Protein AF-A0A7S4T6H3-F1 (afdb_monomer_lite)

Structure (mmCIF, N/CA/C/O backbone):
data_AF-A0A7S4T6H3-F1
#
_entry.id   AF-A0A7S4T6H3-F1
#
loop_
_atom_site.group_PDB
_atom_site.id
_atom_site.type_symbol
_atom_site.label_atom_id
_atom_site.label_alt_id
_atom_site.label_comp_id
_atom_site.label_asym_id
_atom_site.label_entity_id
_atom_site.label_seq_id
_atom_site.pdbx_PDB_ins_code
_atom_site.Cartn_x
_atom_site.Cartn_y
_atom_site.Cartn_z
_atom_site.occupancy
_atom_site.B_iso_or_equiv
_atom_site.auth_seq_id
_atom_site.auth_comp_id
_atom_site.auth_asym_id
_atom_site.auth_atom_id
_atom_site.pdbx_PDB_model_num
ATOM 1 N N . LYS A 1 1 ? -23.010 2.669 12.965 1.00 77.19 1 LYS A N 1
ATOM 2 C CA . LYS A 1 1 ? -23.693 1.764 11.996 1.00 77.19 1 LYS A CA 1
ATOM 3 C C . LYS A 1 1 ? -22.886 1.682 10.702 1.00 77.19 1 LYS A C 1
ATOM 5 O O . LYS A 1 1 ? -22.494 0.581 10.359 1.00 77.19 1 LYS A O 1
ATOM 10 N N . VAL A 1 2 ? -22.537 2.826 10.104 1.00 93.31 2 VAL A N 1
ATOM 11 C CA . VAL A 1 2 ? -21.686 2.928 8.900 1.00 93.31 2 VAL A CA 1
ATOM 12 C C . VAL A 1 2 ? -20.298 2.295 9.083 1.00 93.31 2 VAL A C 1
ATOM 14 O O . VAL A 1 2 ? -19.930 1.436 8.298 1.00 93.31 2 VAL A O 1
ATOM 17 N N . GLU A 1 3 ? -19.570 2.598 10.163 1.00 92.06 3 GLU A N 1
ATOM 18 C CA . GLU A 1 3 ? -18.246 1.987 10.433 1.00 92.06 3 GLU A CA 1
ATOM 19 C C . GLU A 1 3 ? -18.273 0.453 10.478 1.00 92.06 3 GLU A C 1
ATOM 21 O O . GLU A 1 3 ? -17.359 -0.207 10.000 1.00 92.06 3 GLU A O 1
ATOM 26 N N . LYS A 1 4 ? -19.351 -0.145 11.006 1.00 94.00 4 LYS A N 1
ATOM 27 C CA . LYS A 1 4 ? -19.502 -1.609 11.031 1.00 94.00 4 LYS A CA 1
ATOM 28 C C . LYS A 1 4 ? -19.691 -2.187 9.627 1.00 94.00 4 LYS A C 1
ATOM 30 O O . LYS A 1 4 ? -19.250 -3.301 9.365 1.00 94.00 4 LYS A O 1
ATOM 35 N N . GLU A 1 5 ? -20.368 -1.456 8.746 1.00 95.75 5 GLU A N 1
ATOM 36 C CA . GLU A 1 5 ? -20.548 -1.847 7.346 1.00 95.75 5 GLU A CA 1
ATOM 37 C C . GLU A 1 5 ? -19.228 -1.709 6.579 1.00 95.75 5 GLU A C 1
ATOM 39 O O . GLU A 1 5 ? -18.839 -2.650 5.889 1.00 95.75 5 GLU A O 1
ATOM 44 N N . LEU A 1 6 ? -18.492 -0.610 6.787 1.00 95.31 6 LEU A N 1
ATOM 45 C CA . LEU A 1 6 ? -17.147 -0.414 6.235 1.00 95.31 6 LEU A CA 1
ATOM 46 C C . LEU A 1 6 ? -16.188 -1.518 6.684 1.00 95.31 6 LEU A C 1
ATOM 48 O O . LEU A 1 6 ? -15.547 -2.138 5.837 1.00 95.31 6 LEU A O 1
ATOM 52 N N . GLN A 1 7 ? -16.154 -1.829 7.983 1.00 96.88 7 GLN A N 1
ATOM 53 C CA . GLN A 1 7 ? -15.337 -2.916 8.522 1.00 96.88 7 GLN A CA 1
ATOM 54 C C . GLN A 1 7 ? -15.669 -4.248 7.843 1.00 96.88 7 GLN A C 1
ATOM 56 O O . GLN A 1 7 ? -14.774 -4.924 7.351 1.00 96.88 7 GLN A O 1
ATOM 61 N N . LYS A 1 8 ? -16.957 -4.599 7.734 1.00 97.81 8 LYS A N 1
ATOM 62 C CA . LYS A 1 8 ? -17.383 -5.854 7.100 1.00 97.81 8 LYS A CA 1
ATOM 63 C C . LYS A 1 8 ? -16.956 -5.939 5.632 1.00 97.81 8 LYS A C 1
ATOM 65 O O . LYS A 1 8 ? -16.568 -7.015 5.175 1.00 97.81 8 LYS A O 1
ATOM 70 N N . ILE A 1 9 ? -17.048 -4.836 4.887 1.00 97.88 9 ILE A N 1
ATOM 71 C CA . ILE A 1 9 ? -16.605 -4.778 3.488 1.00 97.88 9 ILE A CA 1
ATOM 72 C C . ILE A 1 9 ? -15.089 -4.975 3.412 1.00 97.88 9 ILE A C 1
ATOM 74 O O . ILE A 1 9 ? -14.634 -5.814 2.635 1.00 97.88 9 ILE A O 1
ATOM 78 N N . CYS A 1 10 ? -14.323 -4.266 4.247 1.00 98.12 10 CYS A N 1
ATOM 79 C CA . CYS A 1 10 ? -12.869 -4.400 4.291 1.00 98.12 10 CYS A CA 1
ATOM 80 C C . CYS A 1 10 ? -12.457 -5.836 4.637 1.00 98.12 10 CYS A C 1
ATOM 82 O O . CYS A 1 10 ? -11.696 -6.438 3.888 1.00 98.12 10 CYS A O 1
ATOM 84 N N . ASP A 1 11 ? -13.033 -6.428 5.685 1.00 98.06 11 ASP A N 1
ATOM 85 C CA . ASP A 1 11 ? -12.738 -7.803 6.105 1.00 98.06 11 ASP A CA 1
ATOM 86 C C . ASP A 1 11 ? -13.060 -8.824 5.004 1.00 98.06 11 ASP A C 1
ATOM 88 O O . ASP A 1 11 ? -12.311 -9.777 4.792 1.00 98.06 11 ASP A O 1
ATOM 92 N N . THR A 1 12 ? -14.157 -8.615 4.265 1.00 98.31 12 THR A N 1
ATOM 93 C CA . THR A 1 12 ? -14.547 -9.495 3.151 1.00 98.31 12 THR A CA 1
ATOM 94 C C . THR A 1 12 ? -13.507 -9.460 2.032 1.00 98.31 12 THR A C 1
ATOM 96 O O . THR A 1 12 ? -13.112 -10.512 1.525 1.00 98.31 12 THR A O 1
ATOM 99 N N . ILE A 1 13 ? -13.046 -8.266 1.648 1.00 98.31 13 ILE A N 1
ATOM 100 C CA . ILE A 1 13 ? -12.046 -8.125 0.586 1.00 98.31 13 ILE A CA 1
ATOM 101 C C . ILE A 1 13 ? -10.674 -8.613 1.052 1.00 98.31 13 ILE A C 1
ATOM 103 O O . ILE A 1 13 ? -10.018 -9.344 0.313 1.00 98.31 13 ILE A O 1
ATOM 107 N N . LEU A 1 14 ? -10.265 -8.296 2.281 1.00 98.50 14 LEU A N 1
ATOM 108 C CA . LEU A 1 14 ? -9.015 -8.789 2.862 1.00 98.50 14 LEU A CA 1
ATOM 109 C C . LEU A 1 14 ? -8.989 -10.323 2.914 1.00 98.50 14 LEU A C 1
ATOM 111 O O . LEU A 1 14 ? -8.017 -10.935 2.477 1.00 98.50 14 LEU A O 1
ATOM 115 N N . GLY A 1 15 ? -10.089 -10.954 3.334 1.00 98.25 15 GLY A N 1
ATOM 116 C CA . GLY A 1 15 ? -10.221 -12.412 3.318 1.00 98.25 15 GLY A CA 1
ATOM 117 C C . GLY A 1 15 ? -10.132 -13.013 1.910 1.00 98.25 15 GLY A C 1
ATOM 118 O O . GLY A 1 15 ? -9.508 -14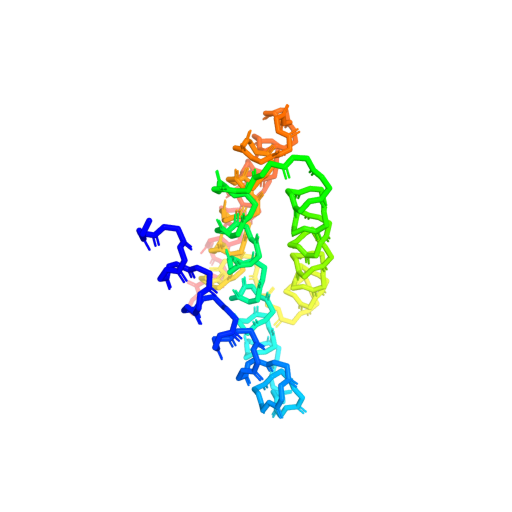.058 1.722 1.00 98.25 15 GLY A O 1
ATOM 119 N N . LEU A 1 16 ? -10.705 -12.350 0.899 1.00 98.19 16 LEU A N 1
ATOM 120 C CA . LEU A 1 16 ? -10.589 -12.775 -0.500 1.00 98.19 16 LEU A CA 1
ATOM 121 C C . LEU A 1 16 ? -9.150 -12.640 -1.022 1.00 98.19 16 LEU A C 1
ATOM 123 O O . LEU A 1 16 ? -8.658 -13.538 -1.712 1.00 98.19 16 LEU A O 1
ATOM 127 N N . LEU A 1 17 ? -8.481 -11.533 -0.697 1.00 98.25 17 LEU A N 1
ATOM 128 C CA . LEU A 1 17 ? -7.108 -11.260 -1.111 1.00 98.25 17 LEU A CA 1
ATOM 129 C C . LEU A 1 17 ? -6.148 -12.307 -0.543 1.00 98.25 17 LEU A C 1
ATOM 131 O O . LEU A 1 17 ? -5.447 -12.959 -1.319 1.00 98.25 17 LEU A O 1
ATOM 135 N N . ASP A 1 18 ? -6.183 -12.527 0.770 1.00 96.88 18 ASP A N 1
ATOM 136 C CA . ASP A 1 18 ? -5.282 -13.461 1.451 1.00 96.88 18 ASP A CA 1
ATOM 137 C C . ASP A 1 18 ? -5.615 -14.925 1.152 1.00 96.88 18 ASP A C 1
ATOM 139 O O . ASP A 1 18 ? -4.716 -15.736 0.926 1.00 96.88 18 ASP A O 1
ATOM 143 N N . GLY A 1 19 ? -6.903 -15.275 1.101 1.00 96.56 19 GLY A N 1
ATOM 144 C CA . GLY A 1 19 ? -7.333 -16.656 0.895 1.00 96.56 19 GLY A CA 1
ATOM 145 C C . GLY A 1 19 ? -7.245 -17.138 -0.553 1.00 96.56 19 GLY A C 1
ATOM 146 O O . GLY A 1 19 ? -7.156 -18.343 -0.785 1.00 96.56 19 GLY A O 1
ATOM 147 N N . ASN A 1 20 ? -7.297 -16.234 -1.541 1.00 94.38 20 ASN A N 1
ATOM 148 C CA . ASN A 1 20 ? -7.440 -16.630 -2.944 1.00 94.38 20 ASN A CA 1
ATOM 149 C C . ASN A 1 20 ? -6.546 -15.886 -3.931 1.00 94.38 20 ASN A C 1
ATOM 151 O O . ASN A 1 20 ? -6.013 -16.536 -4.827 1.00 94.38 20 ASN A O 1
ATOM 155 N N . LEU A 1 21 ? -6.435 -14.560 -3.843 1.00 97.31 21 LEU A N 1
ATOM 156 C CA . LEU A 1 21 ? -5.871 -13.767 -4.942 1.00 97.31 21 LEU A CA 1
ATOM 157 C C . LEU A 1 21 ? -4.350 -13.633 -4.840 1.00 97.31 21 LEU A C 1
ATOM 159 O O . LEU A 1 21 ? -3.650 -13.957 -5.797 1.00 97.31 21 LEU A O 1
ATOM 163 N N . ILE A 1 22 ? -3.829 -13.237 -3.675 1.00 95.69 22 ILE A N 1
ATOM 164 C CA . ILE A 1 22 ? -2.392 -12.998 -3.473 1.00 95.69 22 ILE A CA 1
ATOM 165 C C . ILE A 1 22 ? -1.594 -14.288 -3.687 1.00 95.69 22 ILE A C 1
ATOM 167 O O . ILE A 1 22 ? -0.622 -14.292 -4.438 1.00 95.69 22 ILE A O 1
ATOM 171 N N . GLY A 1 23 ? -2.038 -15.405 -3.102 1.00 94.75 23 GLY A N 1
ATOM 172 C CA . GLY A 1 23 ? -1.353 -16.696 -3.236 1.00 94.75 23 GLY A CA 1
ATOM 173 C C . GLY A 1 23 ? -1.377 -17.293 -4.650 1.00 94.75 23 GLY A C 1
ATOM 174 O O . GLY A 1 23 ? -0.539 -18.135 -4.965 1.00 94.75 23 GLY A O 1
ATOM 175 N N . LYS A 1 24 ? -2.316 -16.871 -5.509 1.00 96.62 24 LYS A N 1
ATOM 176 C CA . LYS A 1 24 ? -2.450 -17.357 -6.896 1.00 96.62 24 LYS A CA 1
ATOM 177 C C . LYS A 1 24 ? -1.861 -16.397 -7.934 1.00 96.62 24 LYS A C 1
ATOM 179 O O . LYS A 1 24 ? -1.785 -16.756 -9.108 1.00 96.62 24 LYS A O 1
ATOM 184 N N . ALA A 1 25 ? -1.449 -15.198 -7.529 1.00 96.88 25 ALA A N 1
ATOM 185 C CA . ALA A 1 25 ? -0.874 -14.203 -8.422 1.00 96.88 25 ALA A CA 1
ATOM 186 C C . ALA A 1 25 ? 0.497 -14.660 -8.943 1.00 96.88 25 ALA A C 1
ATOM 188 O O . ALA A 1 25 ? 1.439 -14.874 -8.177 1.00 96.88 25 ALA A O 1
ATOM 189 N N . SER A 1 26 ? 0.620 -14.809 -10.261 1.00 95.25 26 SER A N 1
ATOM 190 C CA . SER A 1 26 ? 1.833 -15.324 -10.909 1.00 95.25 26 SER A CA 1
ATOM 191 C C . SER A 1 26 ? 2.702 -14.224 -11.521 1.00 95.25 26 SER A C 1
ATOM 193 O O . SER A 1 26 ? 3.923 -14.379 -11.565 1.00 95.25 26 SER A O 1
ATOM 195 N N . THR A 1 27 ? 2.111 -13.100 -11.934 1.00 97.00 27 THR A N 1
ATOM 196 C CA . THR A 1 27 ? 2.821 -11.977 -12.570 1.00 97.00 27 THR A CA 1
ATOM 197 C C . THR A 1 27 ? 3.193 -10.896 -11.556 1.00 97.00 27 THR A C 1
ATOM 199 O O . THR A 1 27 ? 2.500 -10.726 -10.553 1.00 97.00 27 THR A O 1
ATOM 202 N N . GLY A 1 28 ? 4.264 -10.139 -11.821 1.00 96.38 28 GLY A N 1
ATOM 203 C CA . GLY A 1 28 ? 4.624 -8.973 -11.005 1.00 96.38 28 GLY A CA 1
ATOM 204 C C . GLY A 1 28 ? 3.469 -7.973 -10.908 1.00 96.38 28 GLY A C 1
ATOM 205 O O . GLY A 1 28 ? 3.090 -7.566 -9.816 1.00 96.38 28 GLY A O 1
ATOM 206 N N . GLU A 1 29 ? 2.812 -7.693 -12.035 1.00 97.38 29 GLU A N 1
ATOM 207 C CA . GLU A 1 29 ? 1.650 -6.802 -12.109 1.00 97.38 29 GLU A CA 1
ATOM 208 C C . GLU A 1 29 ? 0.505 -7.226 -11.174 1.00 97.38 29 GLU A C 1
ATOM 210 O O . GLU A 1 29 ? 0.050 -6.432 -10.349 1.00 97.38 29 GLU A O 1
ATOM 215 N N . SER A 1 30 ? 0.075 -8.493 -11.240 1.00 97.69 30 SER A N 1
ATOM 216 C CA . SER A 1 30 ? -1.016 -8.998 -10.393 1.00 97.69 30 SER A CA 1
ATOM 217 C C . SER A 1 30 ? -0.634 -9.035 -8.913 1.00 97.69 30 SER A C 1
ATOM 219 O O . SER A 1 30 ? -1.455 -8.696 -8.059 1.00 97.69 30 SER A O 1
ATOM 221 N N . LYS A 1 31 ? 0.621 -9.372 -8.590 1.00 97.88 31 LYS A N 1
ATOM 222 C CA . LYS A 1 31 ? 1.131 -9.345 -7.211 1.00 97.88 31 LYS A CA 1
ATOM 223 C C . LYS A 1 31 ? 1.096 -7.936 -6.629 1.00 97.88 31 LYS A C 1
ATOM 225 O O . LYS A 1 31 ? 0.562 -7.756 -5.536 1.00 97.88 31 LYS A O 1
ATOM 230 N N . VAL A 1 32 ? 1.609 -6.946 -7.361 1.00 98.38 32 VAL A N 1
ATOM 231 C CA . VAL A 1 32 ? 1.590 -5.540 -6.928 1.00 98.38 32 VAL A CA 1
ATOM 232 C C . VAL A 1 32 ? 0.155 -5.055 -6.783 1.00 98.38 32 VAL A C 1
ATOM 234 O O . VAL A 1 32 ? -0.179 -4.450 -5.769 1.00 98.38 32 VAL A O 1
ATOM 237 N N . PHE A 1 33 ? -0.715 -5.360 -7.747 1.00 98.19 33 PHE A N 1
ATOM 238 C CA . PHE A 1 33 ? -2.110 -4.935 -7.715 1.00 98.19 33 PHE A CA 1
ATOM 239 C C . PHE A 1 33 ? -2.855 -5.455 -6.478 1.00 98.19 33 PHE A C 1
ATOM 241 O O . PHE A 1 33 ? -3.492 -4.674 -5.770 1.00 98.19 33 PHE A O 1
ATOM 248 N N . TYR A 1 34 ? -2.753 -6.753 -6.174 1.00 98.44 34 TYR A N 1
ATOM 249 C CA . TYR A 1 34 ? -3.447 -7.332 -5.021 1.00 98.44 34 TYR A CA 1
ATOM 250 C C . TYR A 1 34 ? -2.835 -6.915 -3.681 1.00 98.44 34 TYR A C 1
ATOM 252 O O . TYR A 1 34 ? -3.584 -6.654 -2.741 1.00 98.44 34 TYR A O 1
ATOM 260 N N . GLN A 1 35 ? -1.508 -6.785 -3.586 1.00 98.19 35 GLN A N 1
ATOM 261 C CA . GLN A 1 35 ? -0.865 -6.288 -2.363 1.00 98.19 35 GLN A CA 1
ATOM 262 C C . GLN A 1 35 ? -1.183 -4.811 -2.109 1.00 98.19 35 GLN A C 1
ATOM 264 O O . GLN A 1 35 ? -1.540 -4.441 -0.992 1.00 98.19 35 GLN A O 1
ATOM 269 N N . LYS A 1 36 ? -1.167 -3.975 -3.155 1.00 98.38 36 LYS A N 1
ATOM 270 C CA . LYS A 1 36 ? -1.631 -2.583 -3.084 1.00 98.38 36 LYS A CA 1
ATOM 271 C C . LYS A 1 36 ? -3.072 -2.517 -2.584 1.00 98.38 36 LYS A C 1
ATOM 273 O O . LYS A 1 36 ? -3.383 -1.731 -1.697 1.00 98.38 36 LYS A O 1
ATOM 278 N N . MET A 1 37 ? -3.950 -3.354 -3.132 1.00 98.38 37 MET A N 1
ATOM 279 C CA . MET A 1 37 ? -5.350 -3.399 -2.720 1.00 98.38 37 MET A CA 1
ATOM 280 C C . MET A 1 37 ? -5.486 -3.795 -1.246 1.00 98.38 37 MET A C 1
ATOM 282 O O . MET A 1 37 ? -6.219 -3.144 -0.509 1.00 98.38 37 MET A O 1
ATOM 286 N N . LYS A 1 38 ? -4.731 -4.799 -0.784 1.00 98.62 38 LYS A N 1
ATOM 287 C CA . LYS A 1 38 ? -4.670 -5.177 0.635 1.00 98.62 38 LYS A CA 1
ATOM 288 C C . LYS A 1 38 ? -4.275 -3.986 1.512 1.00 98.62 38 LYS A C 1
ATOM 290 O O . LYS A 1 38 ? -4.934 -3.724 2.516 1.00 98.62 38 LYS A O 1
ATOM 295 N N . ALA A 1 39 ? -3.247 -3.246 1.105 1.00 98.62 39 ALA A N 1
ATOM 296 C CA . ALA A 1 39 ? -2.790 -2.057 1.811 1.00 98.62 39 ALA A CA 1
ATOM 297 C C . ALA A 1 39 ? -3.863 -0.956 1.868 1.00 98.62 39 ALA A C 1
ATOM 299 O O . ALA A 1 39 ? -4.110 -0.399 2.936 1.00 98.62 39 ALA A O 1
ATOM 300 N N . ASP A 1 40 ? -4.552 -0.696 0.752 1.00 98.56 40 ASP A N 1
ATOM 301 C CA . ASP A 1 40 ? -5.657 0.265 0.676 1.00 98.56 40 ASP A CA 1
ATOM 302 C C . ASP A 1 40 ? -6.801 -0.092 1.640 1.00 98.56 40 ASP A C 1
ATOM 304 O O . ASP A 1 40 ? -7.279 0.774 2.369 1.00 98.56 40 ASP A O 1
ATOM 308 N N . TYR A 1 41 ? -7.204 -1.365 1.719 1.00 98.56 41 TYR A N 1
ATOM 309 C CA . TYR A 1 41 ? -8.266 -1.780 2.644 1.00 98.56 41 TYR A CA 1
ATOM 310 C C . TYR A 1 41 ? -7.854 -1.686 4.116 1.00 98.56 41 TYR A C 1
ATOM 312 O O . TYR A 1 41 ? -8.671 -1.291 4.947 1.00 98.56 41 TYR A O 1
ATOM 320 N N . TYR A 1 42 ? -6.597 -1.976 4.456 1.00 98.69 42 TYR A N 1
ATOM 321 C CA . TYR A 1 42 ? -6.100 -1.712 5.810 1.00 98.69 42 TYR A CA 1
ATOM 322 C C . TYR A 1 42 ? -6.002 -0.220 6.124 1.00 98.69 42 TYR A C 1
ATOM 324 O O . TYR A 1 42 ? -6.312 0.186 7.244 1.00 98.69 42 TYR A O 1
ATOM 332 N N . ARG A 1 43 ? -5.627 0.606 5.143 1.00 98.44 43 ARG A N 1
ATOM 333 C CA . ARG A 1 43 ? -5.641 2.064 5.277 1.00 98.44 43 ARG A CA 1
ATOM 334 C C . ARG A 1 43 ? -7.053 2.573 5.570 1.00 98.44 43 ARG A C 1
ATOM 336 O O . ARG A 1 43 ? -7.212 3.314 6.532 1.00 98.44 43 ARG A O 1
ATOM 343 N N . TYR A 1 44 ? -8.070 2.112 4.838 1.00 97.75 44 TYR A N 1
ATOM 344 C CA . TYR A 1 44 ? -9.463 2.474 5.124 1.00 97.75 44 TYR A CA 1
ATOM 345 C C . TYR A 1 44 ? -9.864 2.093 6.550 1.00 97.75 44 TYR A C 1
ATOM 347 O O . TYR A 1 44 ? -10.468 2.902 7.244 1.00 97.75 44 TYR A O 1
ATOM 355 N N . ILE A 1 45 ? -9.480 0.900 7.029 1.00 98.00 45 ILE A N 1
ATOM 356 C CA . ILE A 1 45 ? -9.721 0.505 8.427 1.00 98.00 45 ILE A CA 1
ATOM 357 C C . ILE A 1 45 ? -9.051 1.484 9.399 1.00 98.00 45 ILE A C 1
ATOM 359 O O . ILE A 1 45 ? -9.662 1.863 10.398 1.00 98.00 45 ILE A O 1
ATOM 363 N N . ALA A 1 46 ? -7.818 1.910 9.120 1.00 97.81 46 ALA A N 1
ATOM 364 C CA . ALA A 1 46 ? -7.085 2.847 9.966 1.00 97.81 46 ALA A CA 1
AT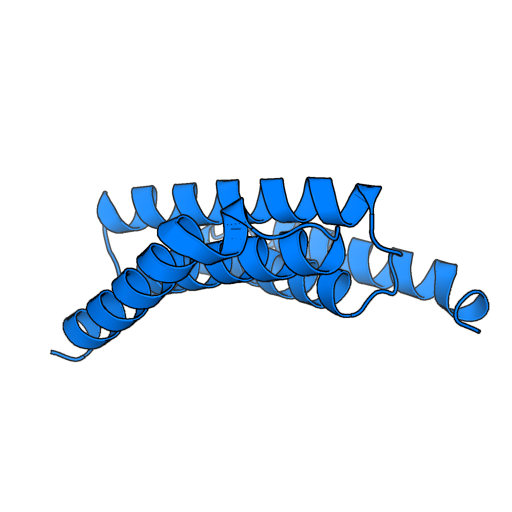OM 365 C C . ALA A 1 46 ? -7.703 4.260 9.995 1.00 97.81 46 ALA A C 1
ATOM 367 O O . ALA A 1 46 ? -7.576 4.945 11.008 1.00 97.81 46 ALA A O 1
ATOM 368 N N . GLU A 1 47 ? -8.381 4.693 8.928 1.00 95.12 47 GLU A N 1
ATOM 369 C CA . GLU A 1 47 ? -9.013 6.020 8.831 1.00 95.12 47 GLU A CA 1
ATOM 370 C C . GLU A 1 47 ? -10.206 6.194 9.783 1.00 95.12 47 GLU A C 1
ATOM 372 O O . GLU A 1 47 ? -10.394 7.280 10.328 1.00 95.12 47 GLU A O 1
ATOM 377 N N . PHE A 1 48 ? -10.998 5.140 10.012 1.00 94.44 48 PHE A N 1
ATOM 378 C CA . PHE A 1 48 ? -12.172 5.191 10.899 1.00 94.44 48 PHE A CA 1
ATOM 379 C C . PHE A 1 48 ? -11.977 4.476 12.245 1.00 94.44 48 PHE A C 1
ATOM 381 O O . PHE A 1 48 ? -12.913 4.391 13.039 1.00 94.44 48 PHE A O 1
ATOM 388 N N . SER A 1 49 ? -10.793 3.916 12.497 1.00 95.62 49 SER A N 1
ATOM 389 C CA . SER A 1 49 ? -10.464 3.250 13.761 1.00 95.62 49 SER A CA 1
ATOM 390 C C . SER A 1 49 ? -9.704 4.175 14.708 1.00 95.62 49 SER A C 1
ATOM 392 O O . SER A 1 49 ? -9.020 5.096 14.275 1.00 95.62 49 SER A O 1
ATOM 394 N N . ASP A 1 50 ? -9.722 3.835 15.999 1.00 94.56 50 ASP A N 1
ATOM 395 C CA . ASP A 1 50 ? -8.970 4.524 17.052 1.00 94.56 50 ASP A CA 1
ATOM 396 C C . ASP A 1 50 ? -8.123 3.550 17.887 1.00 94.56 50 ASP A C 1
ATOM 398 O O . ASP A 1 50 ? -8.331 2.329 17.869 1.00 94.56 50 ASP A O 1
ATOM 402 N N . GLY A 1 51 ? -7.165 4.103 18.638 1.00 96.31 51 GLY A N 1
ATOM 403 C CA . GLY A 1 51 ? -6.313 3.363 19.574 1.00 96.31 51 GLY A CA 1
ATOM 404 C C . GLY A 1 51 ? -5.582 2.185 18.923 1.00 96.31 51 GLY A C 1
ATOM 405 O O . GLY A 1 51 ? -5.077 2.286 17.805 1.00 96.31 51 GLY A O 1
ATOM 406 N N . ASP A 1 52 ? -5.563 1.039 19.604 1.00 97.12 52 ASP A N 1
ATOM 407 C CA . ASP A 1 52 ? -4.828 -0.156 19.163 1.00 97.12 52 ASP A CA 1
ATOM 408 C C . ASP A 1 52 ? -5.300 -0.701 17.810 1.00 97.12 52 ASP A C 1
ATOM 410 O O . ASP A 1 52 ? -4.505 -1.261 17.049 1.00 97.12 52 ASP A O 1
ATOM 414 N N . LYS A 1 53 ? -6.586 -0.524 17.479 1.00 96.06 53 LYS A N 1
ATOM 415 C CA . LYS A 1 53 ? -7.130 -0.951 16.182 1.00 96.06 53 LYS A CA 1
ATOM 416 C C . LYS A 1 53 ? -6.550 -0.122 15.048 1.00 96.06 53 LYS A C 1
ATOM 418 O O . LYS A 1 53 ? -6.125 -0.696 14.048 1.00 96.06 53 LYS A O 1
ATOM 423 N N . LYS A 1 54 ? -6.485 1.202 15.229 1.00 97.12 54 LYS A N 1
ATOM 424 C CA . LYS A 1 54 ? -5.842 2.104 14.268 1.00 97.12 54 LYS A CA 1
ATOM 425 C C . LYS A 1 54 ? -4.383 1.725 14.073 1.00 97.12 54 LYS A C 1
ATOM 427 O O . LYS A 1 54 ? -3.956 1.549 12.939 1.00 97.12 54 LYS A O 1
ATOM 432 N N . THR A 1 55 ? -3.648 1.537 15.168 1.00 97.69 55 THR A N 1
ATOM 433 C CA . THR A 1 55 ? -2.224 1.179 15.126 1.00 97.69 55 THR A CA 1
ATOM 434 C C . THR A 1 55 ? -1.994 -0.145 14.395 1.00 97.69 55 THR A C 1
ATOM 436 O O . THR A 1 55 ? -1.133 -0.228 13.525 1.00 97.69 55 THR A O 1
ATOM 439 N N . SER A 1 56 ? -2.805 -1.167 14.682 1.00 98.19 56 SER A N 1
ATOM 440 C CA . SER A 1 56 ? -2.686 -2.487 14.046 1.00 98.19 56 SER A CA 1
ATOM 441 C C . SER A 1 56 ? -3.027 -2.452 12.551 1.00 98.19 56 SER A C 1
ATOM 443 O O . SER A 1 56 ? -2.348 -3.083 11.738 1.00 98.19 56 SER A O 1
ATOM 445 N N . ALA A 1 57 ? -4.071 -1.708 12.174 1.00 98.31 57 ALA A N 1
ATOM 446 C CA . ALA A 1 57 ? -4.466 -1.538 10.779 1.00 98.31 57 ALA A CA 1
ATOM 447 C C . ALA A 1 57 ? -3.431 -0.722 9.993 1.00 98.31 57 ALA A C 1
ATOM 449 O O . ALA A 1 57 ? -3.055 -1.118 8.893 1.00 98.31 57 ALA A O 1
ATOM 450 N N . ALA A 1 58 ? -2.909 0.360 10.576 1.00 98.44 58 ALA A N 1
ATOM 451 C CA . ALA A 1 58 ? -1.852 1.162 9.971 1.00 98.44 58 ALA A CA 1
ATOM 452 C C . ALA A 1 58 ? -0.577 0.336 9.750 1.00 98.44 58 ALA A C 1
ATOM 454 O O . ALA A 1 58 ? -0.006 0.378 8.665 1.00 98.44 58 ALA A O 1
ATOM 455 N N . GLU A 1 59 ? -0.168 -0.474 10.727 1.00 98.56 59 GLU A N 1
ATOM 456 C CA . GLU A 1 59 ? 0.996 -1.350 10.571 1.00 98.56 59 GLU A CA 1
ATOM 457 C C . GLU A 1 59 ? 0.782 -2.403 9.473 1.00 98.56 59 GLU A C 1
ATOM 459 O O . GLU A 1 59 ? 1.657 -2.633 8.639 1.00 98.56 59 GLU A O 1
ATOM 464 N N . SER A 1 60 ? -0.417 -2.986 9.402 1.00 98.56 60 SER A N 1
ATOM 465 C CA . SER A 1 60 ? -0.770 -3.938 8.341 1.00 98.56 60 SER A CA 1
ATOM 466 C C . SER A 1 60 ? -0.771 -3.285 6.953 1.00 98.56 60 SER A C 1
ATOM 468 O O . SER A 1 60 ? -0.284 -3.882 5.991 1.00 98.56 60 SER A O 1
ATOM 470 N N . ALA A 1 61 ? -1.271 -2.047 6.845 1.00 98.69 61 ALA A N 1
ATOM 471 C CA . ALA A 1 61 ? -1.221 -1.260 5.615 1.00 98.69 61 ALA A CA 1
ATOM 472 C C . ALA A 1 61 ? 0.226 -0.964 5.203 1.00 98.69 61 ALA A C 1
ATOM 474 O O . ALA A 1 61 ? 0.584 -1.184 4.048 1.00 98.69 61 ALA A O 1
ATOM 475 N N . ARG A 1 62 ? 1.066 -0.524 6.150 1.00 98.50 62 ARG A N 1
ATOM 476 C CA . ARG A 1 62 ? 2.486 -0.224 5.924 1.00 98.50 62 ARG A CA 1
ATOM 477 C C . ARG A 1 62 ? 3.224 -1.436 5.359 1.00 98.50 62 ARG A C 1
ATOM 479 O O . ARG A 1 62 ? 3.869 -1.321 4.322 1.00 98.50 62 ARG A O 1
ATOM 486 N N . LEU A 1 63 ? 3.080 -2.601 5.993 1.00 98.44 63 LEU A N 1
ATOM 487 C CA . LEU A 1 63 ? 3.719 -3.840 5.540 1.00 98.44 63 LEU A CA 1
ATOM 488 C C . LEU A 1 63 ? 3.258 -4.246 4.131 1.00 98.44 63 LEU A C 1
ATOM 490 O O . LEU A 1 63 ? 4.084 -4.583 3.285 1.00 98.44 63 LEU A O 1
ATOM 494 N N . ALA A 1 64 ? 1.954 -4.165 3.852 1.00 98.56 64 ALA A N 1
ATOM 495 C CA . ALA A 1 64 ? 1.418 -4.497 2.533 1.00 98.56 64 ALA A CA 1
ATOM 496 C C . ALA A 1 64 ? 1.885 -3.514 1.441 1.00 98.56 64 ALA A C 1
ATOM 498 O O . ALA A 1 64 ? 2.205 -3.945 0.331 1.00 98.56 64 ALA A O 1
ATOM 499 N N . TYR A 1 65 ? 1.981 -2.215 1.750 1.00 98.69 65 TYR A N 1
ATOM 500 C CA . TYR A 1 65 ? 2.564 -1.227 0.840 1.00 98.69 65 TYR A CA 1
ATOM 501 C C . TYR A 1 65 ? 4.048 -1.494 0.579 1.00 98.69 65 TYR A C 1
ATOM 503 O O . TYR A 1 65 ? 4.471 -1.453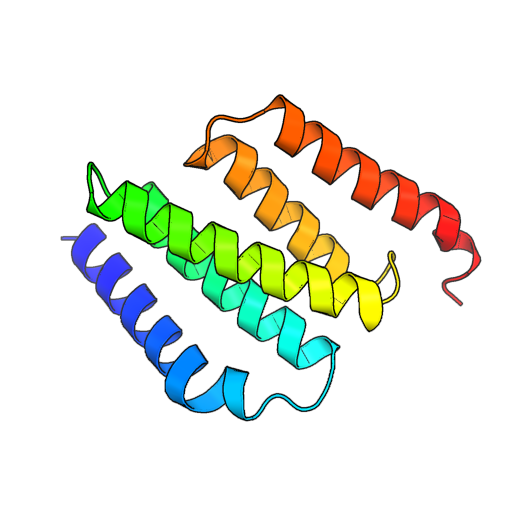 -0.572 1.00 98.69 65 TYR A O 1
ATOM 511 N N . GLU A 1 66 ? 4.834 -1.813 1.608 1.00 98.25 66 GLU A N 1
ATOM 512 C CA . GLU A 1 66 ? 6.256 -2.143 1.451 1.00 98.25 66 GLU A CA 1
ATOM 513 C C . GLU A 1 66 ? 6.474 -3.380 0.583 1.00 98.25 66 GLU A C 1
ATOM 515 O O . GLU A 1 66 ? 7.350 -3.382 -0.282 1.00 98.25 66 GLU A O 1
ATOM 520 N N . ASP A 1 67 ? 5.672 -4.424 0.773 1.00 97.44 67 ASP A N 1
ATOM 521 C CA . ASP A 1 67 ? 5.765 -5.628 -0.046 1.00 97.44 67 ASP A CA 1
ATOM 522 C C . ASP A 1 67 ? 5.326 -5.372 -1.491 1.00 97.44 67 ASP A C 1
ATOM 524 O O . ASP A 1 67 ? 5.974 -5.859 -2.421 1.00 97.44 67 ASP A O 1
ATOM 528 N N . ALA A 1 68 ? 4.289 -4.555 -1.705 1.00 98.31 68 ALA A N 1
ATOM 529 C CA . ALA A 1 68 ? 3.908 -4.109 -3.042 1.00 98.31 68 ALA A CA 1
ATOM 530 C C . ALA A 1 68 ? 5.036 -3.305 -3.713 1.00 98.31 68 ALA A C 1
ATOM 532 O O . ALA A 1 68 ? 5.337 -3.554 -4.881 1.00 98.31 68 ALA A O 1
ATOM 533 N N . SER A 1 69 ? 5.696 -2.396 -2.984 1.00 98.19 69 SER A N 1
ATOM 534 C CA . SER A 1 69 ? 6.791 -1.569 -3.509 1.00 98.19 69 SER A CA 1
ATOM 535 C C . SER A 1 69 ? 7.993 -2.408 -3.919 1.00 98.19 69 SER A C 1
ATOM 537 O O . SER A 1 69 ? 8.475 -2.250 -5.036 1.00 98.19 69 SER A O 1
ATOM 539 N N . LYS A 1 70 ? 8.414 -3.377 -3.093 1.00 97.94 70 LYS A N 1
ATOM 540 C CA . LYS A 1 70 ? 9.528 -4.285 -3.430 1.00 97.94 70 LYS A CA 1
ATOM 541 C C . LYS A 1 70 ? 9.277 -5.051 -4.728 1.00 97.94 70 LYS A C 1
ATOM 543 O O . LYS A 1 70 ? 10.187 -5.228 -5.535 1.00 97.94 70 LYS A O 1
ATOM 548 N N . VAL A 1 71 ? 8.049 -5.535 -4.934 1.00 97.75 71 VAL A N 1
ATOM 549 C CA . VAL A 1 71 ? 7.696 -6.246 -6.172 1.00 97.75 71 VAL A CA 1
ATOM 550 C C . VAL A 1 71 ? 7.617 -5.271 -7.348 1.00 97.75 71 VAL A C 1
ATOM 552 O O . VAL A 1 71 ? 8.116 -5.585 -8.424 1.00 97.75 71 VAL A O 1
ATOM 555 N N . ALA A 1 72 ? 7.051 -4.078 -7.152 1.00 98.12 72 ALA A N 1
ATOM 556 C CA . ALA A 1 72 ? 6.937 -3.068 -8.202 1.00 98.12 72 ALA A CA 1
ATOM 557 C C . ALA A 1 72 ? 8.303 -2.551 -8.672 1.00 98.12 72 ALA A C 1
ATOM 559 O O . ALA A 1 72 ? 8.505 -2.384 -9.869 1.00 98.12 72 ALA A O 1
ATOM 560 N N . GLU A 1 73 ? 9.245 -2.335 -7.755 1.00 96.88 73 GLU A N 1
ATOM 561 C CA . GLU A 1 73 ? 10.621 -1.928 -8.062 1.00 96.88 73 GLU A CA 1
ATOM 562 C C . GLU A 1 73 ? 11.351 -2.955 -8.925 1.00 96.88 73 GLU A C 1
ATOM 564 O O . GLU A 1 73 ? 12.118 -2.581 -9.810 1.00 96.88 73 GLU A O 1
ATOM 569 N N . LYS A 1 74 ? 11.094 -4.240 -8.673 1.00 96.62 74 LYS A N 1
ATOM 570 C CA . LYS A 1 74 ? 11.735 -5.346 -9.380 1.00 96.62 74 LYS A CA 1
ATOM 571 C C . LYS A 1 74 ? 11.096 -5.636 -10.739 1.00 96.62 74 LYS A C 1
ATOM 573 O O . LYS A 1 74 ? 11.814 -5.887 -11.703 1.00 96.62 74 LYS A O 1
ATOM 578 N N . ASP A 1 75 ? 9.766 -5.655 -10.796 1.00 96.69 75 ASP A N 1
ATOM 579 C CA . ASP A 1 75 ? 9.034 -6.263 -11.910 1.00 96.69 75 ASP A CA 1
ATOM 580 C C . ASP A 1 75 ? 8.307 -5.236 -12.803 1.00 96.69 75 ASP A C 1
ATOM 582 O O . ASP A 1 75 ? 7.852 -5.610 -13.884 1.00 96.69 75 ASP A O 1
ATOM 586 N N . LEU A 1 76 ? 8.167 -3.966 -12.387 1.00 97.00 76 LEU A N 1
ATOM 587 C CA . LEU A 1 76 ? 7.410 -2.941 -13.122 1.00 97.00 76 LEU A CA 1
ATOM 588 C C . LEU A 1 76 ? 8.265 -1.708 -13.444 1.00 97.00 76 LEU A C 1
ATOM 590 O O . LEU A 1 76 ? 8.958 -1.170 -12.581 1.00 97.00 76 LEU A O 1
ATOM 594 N N . ALA A 1 77 ? 8.145 -1.194 -14.671 1.00 96.19 77 ALA A N 1
ATOM 595 C CA . ALA A 1 77 ? 8.752 0.081 -15.058 1.00 96.19 77 ALA A CA 1
ATOM 596 C C . ALA A 1 77 ? 8.236 1.238 -14.183 1.00 96.19 77 ALA A C 1
ATOM 598 O O . ALA A 1 77 ? 7.095 1.214 -13.718 1.00 96.19 77 ALA A O 1
ATOM 599 N N . VAL A 1 78 ? 9.054 2.274 -13.977 1.00 96.25 78 VAL A N 1
ATOM 600 C CA . VAL A 1 78 ? 8.686 3.460 -13.171 1.00 96.25 78 VAL A CA 1
ATOM 601 C C . VAL A 1 78 ? 7.473 4.212 -13.732 1.00 96.25 78 VAL A C 1
ATOM 603 O O . VAL A 1 78 ? 6.710 4.798 -12.974 1.00 96.25 78 VAL A O 1
ATOM 606 N N . THR A 1 79 ? 7.228 4.108 -15.039 1.00 95.75 79 THR A N 1
ATOM 607 C CA . THR A 1 79 ? 6.066 4.676 -15.739 1.00 95.75 79 THR A CA 1
ATOM 608 C C . THR A 1 79 ? 4.821 3.785 -15.687 1.00 95.75 79 THR A C 1
ATOM 610 O O . THR A 1 79 ? 3.746 4.191 -16.129 1.00 95.75 79 THR A O 1
ATOM 613 N N . HIS A 1 80 ? 4.924 2.567 -15.141 1.00 96.62 80 HIS A N 1
ATOM 614 C CA . HIS A 1 80 ? 3.816 1.619 -15.118 1.00 96.62 80 HIS A CA 1
ATOM 615 C C . HIS A 1 80 ? 2.652 2.152 -14.254 1.00 96.62 80 HIS A C 1
ATOM 617 O O . HIS A 1 80 ? 2.859 2.434 -13.067 1.00 96.62 80 HIS A O 1
ATOM 623 N N . PRO A 1 81 ? 1.401 2.203 -14.760 1.00 96.56 81 PRO A N 1
ATOM 624 C CA . PRO A 1 81 ? 0.276 2.825 -14.052 1.00 96.56 81 PRO A CA 1
ATOM 625 C C . PRO A 1 81 ? 0.018 2.263 -12.651 1.00 96.56 81 PRO A C 1
ATOM 627 O O . PRO A 1 81 ? -0.289 3.008 -11.724 1.00 96.56 81 PRO A O 1
ATOM 630 N N . ILE A 1 82 ? 0.183 0.949 -12.461 1.00 97.81 82 ILE A N 1
ATOM 631 C CA . ILE A 1 82 ? 0.013 0.317 -11.141 1.00 97.81 82 ILE A CA 1
ATOM 632 C C . ILE A 1 82 ? 1.109 0.745 -10.157 1.00 97.81 82 ILE A C 1
ATOM 634 O O . ILE A 1 82 ? 0.806 0.955 -8.984 1.00 97.81 82 ILE A O 1
ATOM 638 N N . ARG A 1 83 ? 2.358 0.919 -10.613 1.00 98.19 83 ARG A N 1
ATOM 639 C CA . ARG A 1 83 ? 3.467 1.379 -9.763 1.00 98.19 83 ARG A CA 1
ATOM 640 C C . ARG A 1 83 ? 3.272 2.841 -9.362 1.00 98.19 83 ARG A C 1
ATOM 642 O O . ARG A 1 83 ? 3.434 3.176 -8.193 1.00 98.19 83 ARG A O 1
ATOM 649 N N . LEU A 1 84 ? 2.821 3.680 -10.293 1.00 97.88 84 LEU A N 1
ATOM 650 C CA . LEU A 1 84 ? 2.458 5.070 -10.005 1.00 97.88 84 LEU A CA 1
ATOM 651 C C . LEU A 1 84 ? 1.267 5.167 -9.049 1.00 97.88 84 LEU A C 1
ATOM 653 O O . LEU A 1 84 ? 1.316 5.902 -8.065 1.00 97.88 84 LEU A O 1
ATOM 657 N N . GLY A 1 85 ? 0.218 4.376 -9.283 1.00 98.00 85 GLY A N 1
ATOM 658 C CA . GLY A 1 85 ? -0.940 4.310 -8.394 1.00 98.00 85 GLY A CA 1
ATOM 659 C C . GLY A 1 85 ? -0.593 3.783 -6.998 1.00 98.00 85 GLY A C 1
ATOM 660 O O . GLY A 1 85 ? -1.196 4.207 -6.013 1.00 98.00 85 GLY A O 1
ATOM 661 N N . LEU A 1 86 ? 0.374 2.867 -6.891 1.00 98.50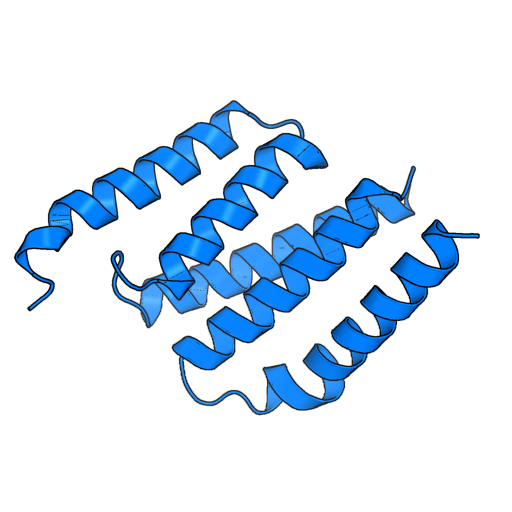 86 LEU A N 1
ATOM 662 C CA . LEU A 1 86 ? 0.923 2.414 -5.614 1.00 98.50 86 LEU A CA 1
ATOM 663 C C . LEU A 1 86 ? 1.621 3.563 -4.878 1.00 98.50 86 LEU A C 1
ATOM 665 O O . LEU A 1 86 ? 1.285 3.815 -3.724 1.00 98.50 86 LEU A O 1
ATOM 669 N N . ALA A 1 87 ? 2.538 4.275 -5.539 1.00 98.19 87 ALA A N 1
ATOM 670 C CA . ALA A 1 87 ? 3.257 5.399 -4.938 1.00 98.19 87 ALA A CA 1
ATOM 671 C C . ALA A 1 87 ? 2.305 6.519 -4.491 1.00 98.19 87 ALA A C 1
ATOM 673 O O . ALA A 1 87 ? 2.444 7.041 -3.386 1.00 98.19 87 ALA A O 1
ATOM 674 N N . LEU A 1 88 ? 1.290 6.832 -5.304 1.00 98.06 88 LEU A N 1
ATOM 675 C CA . LEU A 1 88 ? 0.239 7.781 -4.947 1.00 98.06 88 LEU A CA 1
ATOM 676 C C . LEU A 1 88 ? -0.465 7.365 -3.650 1.00 98.06 88 LEU A C 1
ATOM 678 O O . LEU A 1 88 ? -0.459 8.120 -2.680 1.00 98.06 88 LEU A O 1
ATOM 682 N N . ASN A 1 89 ? -1.032 6.158 -3.600 1.00 97.88 89 ASN A N 1
ATOM 683 C CA . ASN A 1 89 ? -1.800 5.718 -2.433 1.00 97.88 89 ASN A CA 1
ATOM 684 C C . ASN A 1 89 ? -0.923 5.553 -1.185 1.00 97.88 89 ASN A C 1
ATOM 686 O O . ASN A 1 89 ? -1.376 5.840 -0.076 1.00 97.88 89 ASN A O 1
ATOM 690 N N . TYR A 1 90 ? 0.339 5.153 -1.356 1.00 98.62 90 TYR A N 1
ATOM 691 C CA . TYR A 1 90 ? 1.272 5.061 -0.242 1.00 98.62 90 TYR A CA 1
ATOM 692 C C . TYR A 1 90 ? 1.671 6.456 0.275 1.00 98.62 90 TYR A C 1
ATOM 694 O O . TYR A 1 90 ? 1.727 6.666 1.485 1.00 98.62 90 TYR A O 1
ATOM 702 N N . SER A 1 91 ? 1.827 7.458 -0.598 1.00 98.44 91 SER A N 1
ATOM 703 C CA . SER A 1 91 ? 2.035 8.846 -0.159 1.00 98.44 91 SER A CA 1
ATOM 704 C C . SER A 1 91 ? 0.831 9.398 0.617 1.00 98.44 91 SER A C 1
ATOM 706 O O . SER A 1 91 ? 1.008 10.033 1.655 1.00 98.44 91 SER A O 1
ATOM 708 N N . VAL A 1 92 ? -0.397 9.080 0.187 1.00 98.19 92 VAL A N 1
ATOM 709 C CA . VAL A 1 92 ? -1.627 9.449 0.908 1.00 98.19 92 VAL A CA 1
ATOM 710 C C . VAL A 1 92 ? -1.654 8.795 2.288 1.00 98.19 92 VAL A C 1
ATOM 712 O O . VAL A 1 92 ? -1.925 9.466 3.275 1.00 98.19 92 VAL A O 1
ATOM 715 N N . PHE A 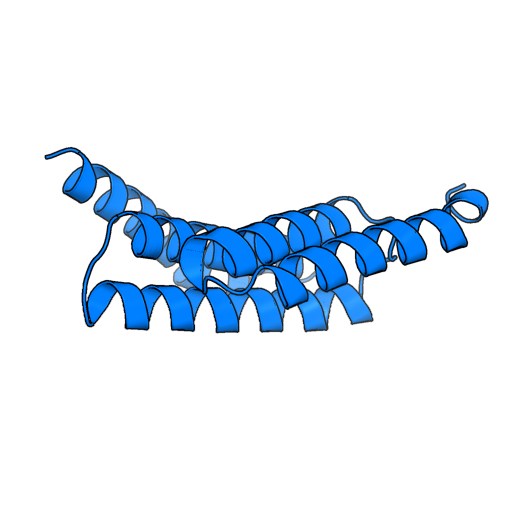1 93 ? -1.288 7.514 2.391 1.00 98.44 93 PHE A N 1
ATOM 716 C CA . PHE A 1 93 ? -1.165 6.825 3.677 1.00 98.44 93 PHE A CA 1
ATOM 717 C C . PHE A 1 93 ? -0.154 7.497 4.620 1.00 98.44 93 PHE A C 1
ATOM 719 O O . PHE A 1 93 ? -0.454 7.707 5.797 1.00 98.44 93 PHE A O 1
ATOM 726 N N . GLN A 1 94 ? 1.026 7.860 4.107 1.00 98.31 94 GLN A N 1
ATOM 727 C CA . GLN A 1 94 ? 2.043 8.574 4.884 1.00 98.31 94 GLN A CA 1
ATOM 728 C C . GLN A 1 94 ? 1.501 9.905 5.421 1.00 98.31 94 GLN A C 1
ATOM 730 O O . GLN A 1 94 ? 1.720 10.236 6.584 1.00 98.31 94 GLN A O 1
ATOM 735 N N . TYR A 1 95 ? 0.750 10.640 4.599 1.00 97.94 95 TYR A N 1
ATOM 736 C CA . TYR A 1 95 ? 0.186 11.932 4.975 1.00 97.94 95 TYR A CA 1
ATOM 737 C C . TYR A 1 95 ? -0.986 11.804 5.959 1.00 97.94 95 TYR A C 1
ATOM 739 O O . TYR A 1 95 ? -0.954 12.391 7.037 1.00 97.94 95 TYR A O 1
ATOM 747 N N . GLU A 1 96 ? -2.019 11.041 5.598 1.00 95.75 96 GLU A N 1
ATOM 748 C CA . GLU A 1 96 ? -3.311 11.026 6.296 1.00 95.75 96 GLU A CA 1
ATOM 749 C C . GLU A 1 96 ? -3.340 10.085 7.505 1.00 95.75 96 GLU A C 1
ATOM 751 O O . GLU A 1 96 ? -4.030 10.365 8.486 1.00 95.75 96 GLU A O 1
ATOM 756 N N . VAL A 1 97 ? -2.596 8.973 7.464 1.00 96.94 97 VAL A N 1
ATOM 757 C CA . VAL A 1 97 ? -2.629 7.961 8.535 1.00 96.94 97 VAL A CA 1
ATOM 758 C C . VAL A 1 97 ? -1.425 8.068 9.459 1.00 96.94 97 VAL A C 1
ATOM 760 O O . VAL A 1 97 ? -1.592 7.996 10.678 1.00 96.94 97 VAL A O 1
ATOM 763 N N . LEU A 1 98 ? -0.225 8.239 8.898 1.00 96.19 98 LEU A N 1
ATOM 764 C CA . LEU A 1 98 ? 1.014 8.324 9.679 1.00 96.19 98 LEU A CA 1
ATOM 765 C C . LEU A 1 98 ? 1.394 9.754 10.078 1.00 96.19 98 LEU A C 1
ATOM 767 O O . LEU A 1 98 ? 2.350 9.929 10.833 1.00 96.19 98 LEU A O 1
ATOM 771 N N . SER A 1 99 ? 0.657 10.765 9.606 1.00 97.00 99 SER A N 1
ATOM 772 C CA . SER A 1 99 ? 0.941 12.181 9.869 1.00 97.00 99 SER A CA 1
ATOM 773 C C . SER A 1 99 ? 2.388 12.568 9.532 1.00 97.00 99 SER A C 1
ATOM 775 O O . SER A 1 99 ? 3.006 13.371 10.232 1.00 97.00 99 SER A O 1
ATOM 777 N N . ASN A 1 100 ? 2.937 11.982 8.464 1.00 97.62 100 ASN A N 1
ATOM 778 C CA . ASN A 1 100 ? 4.305 12.182 7.996 1.00 97.62 100 ASN A CA 1
ATOM 779 C C . ASN A 1 100 ? 4.313 12.867 6.613 1.00 97.62 100 ASN A C 1
ATOM 781 O O . ASN A 1 100 ? 4.543 12.219 5.584 1.00 97.62 100 ASN A O 1
ATOM 785 N N . PRO A 1 101 ? 4.032 14.182 6.560 1.00 97.44 101 PRO A N 1
ATOM 786 C CA . PRO A 1 101 ? 3.905 14.912 5.303 1.00 97.44 101 PRO A CA 1
ATOM 787 C C . PRO A 1 101 ? 5.221 15.008 4.524 1.00 97.44 101 PRO A C 1
ATOM 789 O O . PRO A 1 101 ? 5.192 15.054 3.293 1.00 97.44 101 PRO A O 1
ATOM 792 N N . ASP A 1 102 ? 6.363 15.013 5.214 1.00 97.88 102 ASP A N 1
ATOM 793 C CA . ASP A 1 102 ? 7.678 15.121 4.581 1.00 97.88 102 ASP A CA 1
ATOM 794 C C . ASP A 1 102 ? 7.979 13.881 3.735 1.00 97.88 102 ASP A C 1
ATOM 796 O O . ASP A 1 102 ? 8.324 14.005 2.553 1.00 97.88 102 ASP A O 1
ATOM 800 N N . GLU A 1 103 ? 7.771 12.685 4.297 1.00 97.50 103 GLU A N 1
ATOM 801 C CA . GLU A 1 103 ? 7.967 11.436 3.557 1.00 97.50 103 GLU A CA 1
ATOM 802 C C . GLU A 1 103 ? 6.904 11.254 2.467 1.00 97.50 103 GLU A C 1
ATOM 804 O O . GLU A 1 103 ? 7.239 10.828 1.363 1.00 97.50 103 GLU A O 1
ATOM 809 N N . ALA A 1 104 ? 5.650 11.651 2.719 1.00 98.12 104 ALA A N 1
ATOM 810 C CA . ALA A 1 104 ? 4.599 11.643 1.700 1.00 98.12 104 ALA A CA 1
ATOM 811 C C . ALA A 1 104 ? 4.994 12.473 0.466 1.00 98.12 104 ALA A C 1
ATOM 813 O O . ALA A 1 104 ? 4.952 11.988 -0.667 1.00 98.12 104 ALA A O 1
ATOM 814 N N . CYS A 1 105 ? 5.438 13.714 0.684 1.00 97.69 105 CYS A N 1
ATOM 815 C CA . CYS A 1 105 ? 5.843 14.606 -0.398 1.00 97.69 105 CYS A CA 1
ATOM 816 C C . CYS A 1 105 ? 7.090 14.099 -1.126 1.00 97.69 105 CYS A C 1
ATOM 818 O O . CYS A 1 105 ? 7.181 14.218 -2.347 1.00 97.69 105 CYS A O 1
ATOM 820 N N . LYS A 1 106 ? 8.065 13.558 -0.388 1.00 98.00 106 LYS A N 1
ATOM 821 C CA . LYS A 1 106 ? 9.270 12.961 -0.968 1.00 98.00 106 LYS A CA 1
ATOM 822 C C . LYS A 1 106 ? 8.913 11.778 -1.866 1.00 98.00 106 LYS A C 1
ATOM 824 O O . LYS A 1 106 ? 9.324 11.770 -3.018 1.00 98.00 106 LYS A O 1
ATOM 829 N N . MET A 1 107 ? 8.097 10.846 -1.379 1.00 97.69 107 MET A N 1
ATOM 830 C CA . MET A 1 107 ? 7.655 9.675 -2.137 1.00 97.69 107 MET A CA 1
ATOM 831 C C . MET A 1 107 ? 6.919 10.065 -3.423 1.00 97.69 107 MET A C 1
ATOM 833 O O . MET A 1 107 ? 7.244 9.556 -4.495 1.00 97.69 107 MET A O 1
ATOM 837 N N . ALA A 1 108 ? 5.961 10.993 -3.332 1.00 96.69 108 ALA A N 1
ATOM 838 C CA . ALA A 1 108 ? 5.211 11.463 -4.493 1.00 96.69 108 ALA A CA 1
ATOM 839 C C . ALA A 1 108 ? 6.114 12.165 -5.522 1.00 96.69 108 ALA A C 1
ATOM 841 O O . ALA A 1 108 ? 5.973 11.923 -6.720 1.00 96.69 108 ALA A O 1
ATOM 842 N N . ARG A 1 109 ? 7.064 12.998 -5.066 1.00 96.62 109 ARG A N 1
ATOM 843 C CA . ARG A 1 109 ? 8.039 13.658 -5.949 1.00 96.62 109 ARG A CA 1
ATOM 844 C C . ARG A 1 109 ? 8.944 12.658 -6.648 1.00 96.62 109 ARG A C 1
ATOM 846 O O . ARG A 1 109 ? 9.037 12.720 -7.863 1.00 96.62 109 ARG A O 1
ATOM 853 N N . THR A 1 110 ? 9.545 11.724 -5.914 1.00 96.62 110 THR A N 1
ATOM 854 C CA . THR A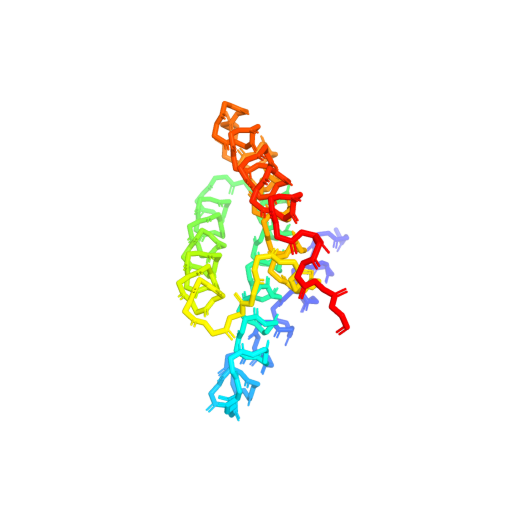 1 110 ? 10.440 10.718 -6.501 1.00 96.62 110 THR A CA 1
ATOM 855 C C . THR A 1 110 ? 9.718 9.889 -7.558 1.00 96.62 110 THR A C 1
ATOM 857 O O . THR A 1 110 ? 10.208 9.778 -8.672 1.00 96.62 110 THR A O 1
ATOM 860 N N . ALA A 1 111 ? 8.509 9.395 -7.270 1.00 96.31 111 ALA A N 1
ATOM 861 C CA . ALA A 1 111 ? 7.745 8.627 -8.255 1.00 96.31 111 ALA A CA 1
ATOM 862 C C . ALA A 1 111 ? 7.417 9.439 -9.523 1.00 96.31 111 ALA A C 1
ATOM 864 O O . ALA A 1 111 ? 7.405 8.890 -10.622 1.00 96.31 111 ALA A O 1
ATOM 865 N N . PHE A 1 112 ? 7.154 10.739 -9.375 1.00 94.06 112 PHE A N 1
ATOM 866 C CA . PHE A 1 112 ? 6.889 11.638 -10.495 1.00 94.06 112 PHE A CA 1
ATOM 867 C C . PHE A 1 112 ? 8.153 11.947 -11.310 1.00 94.06 112 PHE A C 1
ATOM 869 O O . PHE A 1 112 ? 8.120 11.872 -12.535 1.00 94.06 112 PHE A O 1
ATOM 876 N N . GLU A 1 113 ? 9.265 12.262 -10.645 1.00 95.56 113 GLU A N 1
ATOM 877 C CA . GLU A 1 113 ? 10.558 12.552 -11.276 1.00 95.56 113 GLU A CA 1
ATOM 878 C C . GLU A 1 113 ? 11.111 11.327 -12.015 1.00 95.56 113 GLU A C 1
ATOM 880 O O . GLU A 1 113 ? 11.499 11.449 -13.177 1.00 95.56 113 GLU A O 1
ATOM 885 N N . ASP A 1 114 ? 11.058 10.145 -11.394 1.00 94.38 114 ASP A N 1
ATOM 886 C CA . ASP A 1 114 ? 11.476 8.880 -12.007 1.00 94.38 114 ASP A CA 1
ATOM 887 C C . ASP A 1 114 ? 10.645 8.569 -13.259 1.00 94.38 114 ASP A C 1
ATOM 889 O O . ASP A 1 114 ? 11.179 8.167 -14.292 1.00 94.38 114 ASP A O 1
ATOM 893 N N . ALA A 1 115 ? 9.327 8.782 -13.193 1.00 94.25 115 ALA A N 1
ATOM 894 C CA . ALA A 1 115 ? 8.455 8.572 -14.341 1.00 94.25 115 ALA A CA 1
ATOM 895 C C . ALA A 1 115 ? 8.744 9.557 -15.475 1.00 94.25 115 ALA A C 1
ATOM 897 O O . ALA A 1 115 ? 8.728 9.154 -16.634 1.00 94.25 115 ALA A O 1
ATOM 898 N N . ILE A 1 116 ? 9.032 10.824 -15.157 1.00 92.88 116 ILE A N 1
ATOM 899 C CA . ILE A 1 116 ? 9.406 11.822 -16.164 1.00 92.88 116 ILE A CA 1
ATOM 900 C C . ILE A 1 116 ? 10.729 11.471 -16.834 1.00 92.88 116 ILE A C 1
ATOM 902 O O . ILE A 1 116 ? 10.833 11.595 -18.052 1.00 92.88 116 ILE A O 1
ATOM 906 N N . ALA A 1 117 ? 11.723 11.026 -16.066 1.00 92.31 117 ALA A N 1
ATOM 907 C CA . ALA A 1 117 ? 13.032 10.664 -16.602 1.00 92.31 117 ALA A CA 1
ATOM 908 C C . ALA A 1 117 ? 12.954 9.530 -17.640 1.00 92.31 117 ALA A C 1
ATOM 910 O O . ALA A 1 117 ? 13.770 9.476 -18.555 1.00 92.31 117 ALA A O 1
ATOM 911 N N . GLU A 1 118 ? 11.946 8.664 -17.525 1.00 88.94 118 GLU A N 1
ATOM 912 C CA . GLU A 1 118 ? 11.737 7.506 -18.396 1.00 88.94 118 GLU A CA 1
ATOM 913 C C . GLU A 1 118 ? 10.562 7.683 -19.378 1.00 88.94 118 GLU A C 1
ATOM 915 O O . GLU A 1 118 ? 10.227 6.743 -20.100 1.00 88.94 118 GLU A O 1
ATOM 920 N N . LEU A 1 119 ? 9.930 8.867 -19.444 1.00 78.19 119 LEU A N 1
ATOM 921 C CA . LEU A 1 119 ? 8.780 9.127 -20.330 1.00 78.19 119 LEU A CA 1
ATOM 922 C C . LEU A 1 119 ? 9.128 8.930 -21.811 1.00 78.19 119 LEU A C 1
ATOM 924 O O . LEU A 1 119 ? 8.315 8.385 -22.553 1.00 78.19 119 LEU A O 1
ATOM 928 N N . ASP A 1 120 ? 10.341 9.306 -22.226 1.00 71.38 120 ASP A N 1
ATOM 929 C CA . ASP A 1 120 ? 10.813 9.144 -23.609 1.00 71.38 120 ASP A CA 1
ATOM 930 C C . ASP A 1 120 ? 11.058 7.670 -23.994 1.00 71.38 120 ASP A C 1
ATOM 932 O O . ASP A 1 120 ? 11.133 7.339 -25.177 1.00 71.38 120 ASP A O 1
ATOM 936 N N . ASN A 1 121 ? 11.136 6.769 -23.006 1.00 65.50 121 ASN A N 1
ATOM 937 C CA . ASN A 1 121 ? 11.300 5.327 -23.201 1.00 65.50 121 ASN A CA 1
ATOM 938 C C . ASN A 1 121 ? 9.957 4.570 -23.227 1.00 65.50 121 ASN A C 1
ATOM 940 O O . ASN A 1 121 ? 9.938 3.351 -23.412 1.00 65.50 121 ASN A O 1
ATOM 944 N N . VAL A 1 122 ? 8.829 5.271 -23.054 1.00 60.19 122 VAL A N 1
ATOM 945 C CA . VAL A 1 122 ? 7.476 4.711 -23.179 1.00 60.19 122 VAL A CA 1
ATOM 946 C C . VAL A 1 122 ? 7.048 4.779 -24.647 1.00 60.19 122 VAL A C 1
ATOM 948 O O . VAL A 1 122 ? 6.350 5.703 -25.060 1.00 60.19 122 VAL A O 1
ATOM 951 N N . ALA A 1 123 ? 7.517 3.818 -25.445 1.00 48.47 123 ALA A N 1
ATOM 952 C CA . ALA A 1 123 ? 7.103 3.618 -26.839 1.00 48.47 123 ALA A CA 1
ATOM 953 C C . ALA A 1 123 ? 5.951 2.610 -26.960 1.00 48.47 123 ALA A C 1
ATOM 955 O O . ALA A 1 123 ? 5.995 1.571 -26.259 1.00 48.47 123 ALA A O 1
#

Sequence (123 aa):
KVEKELQKICDTILGLLDGNLIGKASTGESKVFYQKMKADYYRYIAEFSDGDKKTSAAESARLAYEDASKVAEKDLAVTHPIRLGLALNYSVFQYEVLSNPDEACKMARTAFEDAIAELDNVA

Secondary structure (DSSP, 8-state):
-HHHHHHHHHHHHHHHIIIIIGGG--SHHHHHHHHHHHHHHHHHHHHH--HHHHHHHHHHHHHHHHHHHHHHHHHS-TT-HHHHHHHHHHHHHHHHTS--HHHHHHHHHHHHHHHHHTGGG--

Foldseek 3Di:
DVLVVLVVVLVVLLCCLVVPQCVPDDALLSNLQSLLVNLLSLLSQLLPDDDPSNVVSLVSSVVSLVSSQVSCVVHHQLQRPSNLVSLLVVLVSCCRRVVNNPVSVVSNVVSVVSNVVCVVVPD

pLDDT: mean 95.61, std 7.09, range [48.47, 98.69]

Radius of gyration: 15.1 Å; chains: 1; bounding box: 37×32×46 Å

InterPro domains:
  IPR000308 14-3-3 protein [PR00305] (29-51)
  IPR000308 14-3-3 protein [PR00305] (64-90)
  IPR000308 14-3-3 protein [PR00305] (91-117)
  IPR000308 14-3-3 protein [PTHR18860] (1-122)
  IPR023410 14-3-3 domain [PF00244] (1-122)
  IPR023410 14-3-3 domain [SM00101] (1-123)
  IPR036815 14-3-3 domain superfamily [G3DSA:1.20.190.20] (1-123)
  IPR036815 14-3-3 domain superfamily [SSF48445] (1-121)

Organism: NCBI:txid311494